Protein AF-A0A2H6B621-F1 (afdb_monomer)

Structure (mmCIF, N/CA/C/O backbone):
data_AF-A0A2H6B621-F1
#
_entry.id   AF-A0A2H6B621-F1
#
loop_
_atom_site.group_PDB
_atom_site.id
_atom_site.type_symbol
_atom_site.label_atom_id
_atom_site.label_alt_id
_atom_site.label_comp_id
_atom_site.label_asym_id
_atom_site.label_entity_id
_atom_site.label_seq_id
_atom_site.pdbx_PDB_ins_code
_atom_site.Cartn_x
_atom_site.Cartn_y
_atom_site.Cartn_z
_atom_site.occupancy
_atom_site.B_iso_or_equiv
_atom_site.auth_seq_id
_atom_site.auth_comp_id
_atom_site.auth_asym_id
_atom_site.auth_atom_id
_atom_site.pdbx_PDB_model_num
ATOM 1 N N . MET A 1 1 ? -8.914 -17.985 2.991 1.00 56.38 1 MET A N 1
ATOM 2 C CA . MET A 1 1 ? -9.072 -17.609 1.569 1.00 56.38 1 MET A CA 1
ATOM 3 C C . MET A 1 1 ? -8.121 -16.456 1.323 1.00 56.38 1 MET A C 1
ATOM 5 O O . MET A 1 1 ? -8.247 -15.458 2.018 1.00 56.38 1 MET A O 1
ATOM 9 N N . THR A 1 2 ? -7.138 -16.629 0.446 1.00 67.38 2 THR A N 1
ATOM 10 C CA . THR A 1 2 ? -6.130 -15.599 0.146 1.00 67.38 2 THR A CA 1
ATOM 11 C C . THR A 1 2 ? -6.596 -14.808 -1.069 1.00 67.38 2 THR A C 1
ATOM 13 O O . THR A 1 2 ? -7.104 -15.403 -2.019 1.00 67.38 2 THR A O 1
ATOM 16 N N . LEU A 1 3 ? -6.487 -13.480 -1.023 1.00 78.06 3 LEU A N 1
ATOM 17 C CA . LEU A 1 3 ? -6.673 -12.647 -2.208 1.00 78.06 3 LEU A CA 1
ATOM 18 C C . LEU A 1 3 ? -5.350 -12.603 -2.964 1.00 78.06 3 LEU A C 1
ATOM 20 O O . LEU A 1 3 ? -4.320 -12.250 -2.397 1.00 78.06 3 LEU A O 1
ATOM 24 N N . GLU A 1 4 ? -5.396 -12.960 -4.238 1.00 79.44 4 GLU A N 1
ATOM 25 C CA . GLU A 1 4 ? -4.243 -12.952 -5.129 1.00 79.44 4 GLU A CA 1
ATOM 26 C C . GLU A 1 4 ? -4.576 -12.107 -6.356 1.00 79.44 4 GLU A C 1
ATOM 28 O O . GLU A 1 4 ? -5.733 -12.023 -6.778 1.00 79.44 4 GLU A O 1
ATOM 33 N N . THR A 1 5 ? -3.559 -11.451 -6.908 1.00 82.31 5 THR A N 1
ATOM 34 C CA . THR A 1 5 ? -3.695 -10.667 -8.135 1.00 82.31 5 THR A CA 1
ATOM 35 C C . THR A 1 5 ? -3.121 -11.461 -9.292 1.00 82.31 5 THR A C 1
ATOM 37 O O . THR A 1 5 ? -1.989 -11.935 -9.223 1.00 82.31 5 THR A O 1
ATOM 40 N N . GLU A 1 6 ? -3.874 -11.533 -10.383 1.00 83.19 6 GLU A N 1
ATOM 41 C CA . GLU A 1 6 ? -3.458 -12.171 -11.628 1.00 83.19 6 GLU A CA 1
ATOM 42 C C . GLU A 1 6 ? -3.468 -11.150 -12.774 1.00 83.19 6 GLU A C 1
ATOM 44 O O . GLU A 1 6 ? -4.237 -10.186 -12.763 1.00 83.19 6 GLU A O 1
ATOM 49 N N . GLN A 1 7 ? -2.605 -11.343 -13.775 1.00 80.25 7 GLN A N 1
ATOM 50 C CA . GLN A 1 7 ? -2.633 -10.515 -14.986 1.00 80.25 7 GLN A CA 1
ATOM 51 C C . GLN A 1 7 ? -3.825 -10.894 -15.876 1.00 80.25 7 GLN A C 1
ATOM 53 O O . GLN A 1 7 ? -4.135 -12.074 -16.020 1.00 80.25 7 GLN A O 1
ATOM 58 N N . ASP A 1 8 ? -4.447 -9.914 -16.547 1.00 84.88 8 ASP A N 1
ATOM 59 C CA . ASP A 1 8 ? -5.472 -10.194 -17.563 1.00 84.88 8 ASP A CA 1
ATOM 60 C C . ASP A 1 8 ? -4.814 -10.822 -18.808 1.00 84.88 8 ASP A C 1
ATOM 62 O O . ASP A 1 8 ? -4.069 -10.134 -19.515 1.00 84.88 8 ASP A O 1
ATOM 66 N N . PRO A 1 9 ? -5.112 -12.091 -19.150 1.00 85.44 9 PRO A N 1
ATOM 67 C CA . PRO A 1 9 ? -4.489 -12.764 -20.288 1.00 85.44 9 PRO A CA 1
ATOM 68 C C . PRO A 1 9 ? -4.864 -12.141 -21.640 1.00 85.44 9 PRO A C 1
ATOM 70 O O . PRO A 1 9 ? -4.157 -12.335 -22.628 1.00 85.44 9 PRO A O 1
ATOM 73 N N . ARG A 1 10 ? -5.968 -11.386 -21.716 1.00 90.12 10 ARG A N 1
ATOM 74 C CA . ARG A 1 10 ? -6.412 -10.707 -22.947 1.00 90.12 10 ARG A CA 1
ATOM 75 C C . ARG A 1 10 ? -5.816 -9.310 -23.086 1.00 90.12 10 ARG A C 1
ATOM 77 O O . ARG A 1 10 ? -5.831 -8.748 -24.181 1.00 90.12 10 ARG A O 1
ATOM 84 N N . ARG A 1 11 ? -5.347 -8.728 -21.981 1.00 84.62 11 ARG A N 1
ATOM 85 C CA . ARG A 1 11 ? -4.764 -7.383 -21.903 1.00 84.62 11 ARG A CA 1
ATOM 86 C C . ARG A 1 11 ? -3.550 -7.396 -20.966 1.00 84.62 11 ARG A C 1
ATOM 88 O O . ARG A 1 11 ? -3.593 -6.756 -19.915 1.00 84.62 11 ARG A O 1
ATOM 95 N N . PRO A 1 12 ? -2.480 -8.123 -21.331 1.00 81.56 12 PRO A N 1
ATOM 96 C CA . PRO A 1 12 ? -1.289 -8.200 -20.501 1.00 81.56 12 PRO A CA 1
ATOM 97 C C . PRO A 1 12 ? -0.595 -6.839 -20.420 1.00 81.56 12 PRO A C 1
ATOM 99 O O . PRO A 1 12 ? -0.719 -5.999 -21.319 1.00 81.56 12 PRO A O 1
ATOM 102 N N . ILE A 1 13 ? 0.173 -6.637 -19.351 1.00 77.94 13 ILE A N 1
ATOM 103 C CA . ILE A 1 13 ? 1.003 -5.441 -19.207 1.00 77.94 13 ILE A CA 1
ATOM 104 C C . ILE A 1 13 ? 2.074 -5.483 -20.311 1.00 77.94 13 ILE A C 1
ATOM 106 O O . ILE A 1 13 ? 2.790 -6.480 -20.430 1.00 77.94 13 ILE A O 1
ATOM 110 N N . PRO A 1 14 ? 2.197 -4.440 -21.151 1.00 80.75 14 PRO A N 1
ATOM 111 C CA . PRO A 1 14 ? 3.160 -4.448 -22.240 1.00 80.75 14 PRO A CA 1
ATOM 112 C C . PRO A 1 14 ? 4.588 -4.414 -21.689 1.00 80.75 14 PRO A C 1
ATOM 114 O O . PRO A 1 14 ? 4.976 -3.462 -21.018 1.00 80.75 14 PRO A O 1
ATOM 117 N N . SER A 1 15 ? 5.397 -5.412 -22.046 1.00 79.62 15 SER A N 1
ATOM 118 C CA . SER A 1 15 ? 6.826 -5.478 -21.698 1.00 79.62 15 SER A CA 1
ATOM 119 C C . SER A 1 15 ? 7.687 -4.468 -22.467 1.00 79.62 15 SER A C 1
ATOM 121 O O . SER A 1 15 ? 8.841 -4.226 -22.120 1.00 79.62 15 SER A O 1
ATOM 123 N N . PHE A 1 16 ? 7.135 -3.855 -23.520 1.00 85.19 16 PHE A N 1
ATOM 124 C CA . PHE A 1 16 ? 7.809 -2.834 -24.309 1.00 85.19 16 PHE A CA 1
ATOM 125 C C . PHE A 1 16 ? 6.941 -1.589 -24.467 1.00 85.19 16 PHE A C 1
ATOM 127 O O . PHE A 1 16 ? 5.935 -1.586 -25.176 1.00 85.19 16 PHE A O 1
ATOM 134 N N . ILE A 1 17 ? 7.385 -0.494 -23.853 1.00 88.25 17 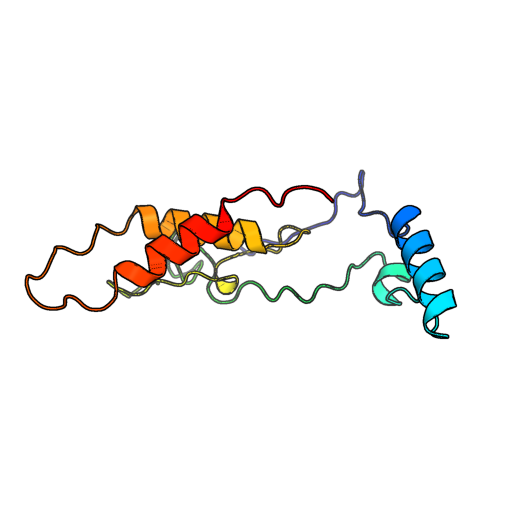ILE A N 1
ATOM 135 C CA . ILE A 1 17 ? 6.745 0.816 -23.963 1.00 88.25 17 ILE A CA 1
ATOM 136 C C . ILE A 1 17 ? 7.661 1.727 -24.800 1.00 88.25 17 ILE A C 1
ATOM 138 O O . ILE A 1 17 ? 8.745 2.091 -24.329 1.00 88.25 17 ILE A O 1
ATOM 142 N N . PRO A 1 18 ? 7.272 2.124 -26.033 1.00 90.75 18 PRO A N 1
ATOM 143 C CA . PRO A 1 18 ? 8.158 2.857 -26.940 1.00 90.75 18 PRO A CA 1
ATOM 144 C C . PRO A 1 18 ? 8.682 4.177 -26.369 1.00 90.75 18 PRO A C 1
ATOM 146 O O . PRO A 1 18 ? 9.851 4.509 -26.558 1.00 90.75 18 PRO A O 1
ATOM 149 N N . ILE A 1 19 ? 7.836 4.934 -25.661 1.00 93.62 19 ILE A N 1
ATOM 150 C CA . ILE A 1 19 ? 8.236 6.218 -25.072 1.00 93.62 19 ILE A CA 1
ATOM 151 C C . ILE A 1 19 ? 9.218 6.034 -23.909 1.00 93.62 19 ILE A C 1
ATOM 153 O O . ILE A 1 19 ? 10.212 6.753 -23.841 1.00 93.62 19 ILE A O 1
ATOM 157 N N . ALA A 1 20 ? 9.009 5.020 -23.064 1.00 89.94 20 ALA A N 1
ATOM 158 C CA . ALA A 1 20 ? 9.918 4.693 -21.968 1.00 89.94 20 ALA A CA 1
ATOM 159 C C . ALA A 1 20 ? 11.293 4.264 -22.500 1.00 89.94 20 ALA A C 1
ATOM 161 O O . ALA A 1 20 ? 12.322 4.750 -22.039 1.00 89.94 20 ALA A O 1
ATOM 162 N N . ASN A 1 21 ? 11.317 3.437 -23.550 1.00 91.62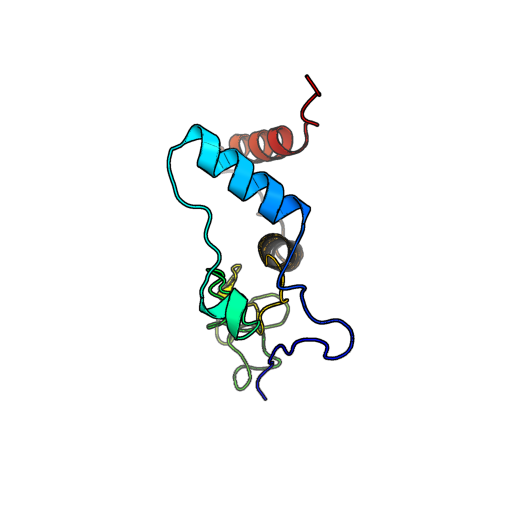 21 ASN A N 1
ATOM 163 C CA . ASN A 1 21 ? 12.558 3.024 -24.206 1.00 91.62 21 ASN A CA 1
ATOM 164 C C . ASN A 1 21 ? 13.292 4.207 -24.852 1.00 91.62 21 ASN A C 1
ATOM 166 O O . ASN A 1 21 ? 14.510 4.326 -24.717 1.00 91.62 21 ASN A O 1
ATOM 170 N N . LYS A 1 22 ? 12.569 5.121 -25.517 1.00 94.25 22 LYS A N 1
ATOM 171 C CA . LYS A 1 22 ? 13.160 6.360 -26.053 1.00 94.25 22 LYS A CA 1
ATOM 172 C C . LYS A 1 22 ? 13.774 7.216 -24.944 1.00 94.25 22 LYS A C 1
ATOM 174 O O . LYS A 1 22 ? 14.896 7.689 -25.117 1.00 94.25 22 LYS A O 1
ATOM 179 N N . ALA A 1 23 ? 13.080 7.379 -23.817 1.00 94.75 23 ALA A N 1
ATOM 180 C CA . ALA A 1 23 ? 13.582 8.120 -22.662 1.00 94.75 23 ALA A CA 1
ATOM 181 C C . ALA A 1 23 ? 14.843 7.468 -22.067 1.00 94.75 23 ALA A C 1
ATOM 183 O O . ALA A 1 23 ? 15.840 8.155 -21.849 1.00 94.75 23 ALA A O 1
ATOM 184 N N . ALA A 1 24 ? 14.848 6.142 -21.898 1.00 92.94 24 ALA A N 1
ATOM 185 C CA . ALA A 1 24 ? 16.006 5.402 -21.399 1.00 92.94 24 ALA A CA 1
ATOM 186 C C . ALA A 1 24 ? 17.232 5.552 -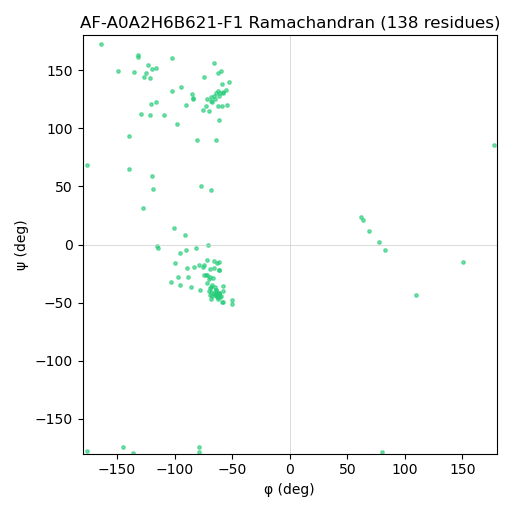22.320 1.00 92.94 24 ALA A C 1
ATOM 188 O O . ALA A 1 24 ? 18.325 5.867 -21.850 1.00 92.94 24 ALA A O 1
ATOM 189 N N . ARG A 1 25 ? 17.048 5.426 -23.644 1.00 94.75 25 ARG A N 1
ATOM 190 C CA . ARG A 1 25 ? 18.122 5.638 -24.637 1.00 94.75 25 ARG A CA 1
ATOM 191 C C . ARG A 1 25 ? 18.621 7.078 -24.675 1.00 94.75 25 ARG A C 1
ATOM 193 O O . ARG A 1 25 ? 19.805 7.325 -24.889 1.00 94.75 25 ARG A O 1
ATOM 200 N N . TRP A 1 26 ? 17.724 8.041 -24.505 1.00 95.50 26 TRP A N 1
ATOM 201 C CA . TRP A 1 26 ? 18.096 9.447 -24.402 1.00 95.50 26 TRP A CA 1
ATOM 202 C C . TRP A 1 26 ? 18.947 9.715 -23.152 1.00 95.50 26 TRP A C 1
ATOM 204 O O . TRP A 1 26 ? 19.928 10.454 -23.237 1.00 95.50 26 TRP A O 1
ATOM 214 N N . PHE A 1 27 ? 18.619 9.074 -22.025 1.00 95.50 27 PHE A N 1
ATOM 215 C CA . PHE A 1 27 ? 19.364 9.197 -20.771 1.00 95.50 27 PHE A CA 1
ATOM 216 C C . PHE A 1 27 ? 20.753 8.549 -20.859 1.00 95.50 27 PHE A C 1
ATOM 218 O O . PHE A 1 27 ? 21.741 9.173 -20.478 1.00 95.50 27 PHE A O 1
ATOM 225 N N . GLU A 1 28 ? 20.847 7.353 -21.448 1.00 96.50 28 GLU A N 1
ATOM 226 C CA . GLU A 1 28 ? 22.110 6.655 -21.752 1.00 96.50 28 GLU A CA 1
ATOM 227 C C . GLU A 1 28 ? 23.106 7.559 -22.498 1.00 96.50 28 GLU A C 1
ATOM 229 O O . GLU A 1 28 ? 24.251 7.706 -22.072 1.00 96.50 28 GLU A O 1
ATOM 234 N N . LYS A 1 29 ? 22.656 8.263 -23.548 1.00 96.12 29 LYS A N 1
ATOM 235 C CA . LYS A 1 29 ? 23.518 9.160 -24.344 1.00 96.12 29 LYS A CA 1
ATOM 236 C C . LYS A 1 29 ? 24.124 10.320 -23.547 1.00 96.12 29 LYS A C 1
ATOM 238 O O . LYS A 1 29 ? 25.112 10.895 -23.990 1.00 96.12 29 LYS A O 1
ATOM 243 N N . ARG A 1 30 ? 23.521 10.702 -22.418 1.00 95.31 30 ARG A N 1
ATOM 244 C CA . ARG A 1 30 ? 23.973 11.824 -21.578 1.00 95.31 30 ARG A CA 1
ATOM 245 C C . ARG A 1 30 ? 24.825 11.383 -20.399 1.00 95.31 30 ARG A C 1
ATOM 247 O O . ARG A 1 30 ? 25.639 12.166 -19.925 1.00 95.31 30 ARG A O 1
ATOM 254 N N . THR A 1 31 ? 24.622 10.162 -19.918 1.00 95.56 31 THR A N 1
ATOM 255 C CA . THR A 1 31 ? 25.318 9.636 -18.739 1.00 95.56 31 THR A CA 1
ATOM 256 C C . THR A 1 31 ? 26.489 8.729 -19.094 1.00 95.56 31 THR A C 1
ATOM 258 O O . THR A 1 31 ? 27.308 8.446 -18.226 1.00 95.56 31 THR A O 1
ATOM 261 N N . GLY A 1 32 ? 26.571 8.255 -20.344 1.00 92.56 32 GLY A N 1
ATOM 262 C CA . GLY A 1 32 ? 27.514 7.203 -20.734 1.00 92.56 32 GLY A CA 1
ATOM 263 C C . GLY A 1 32 ? 27.169 5.836 -20.130 1.00 92.56 32 GLY A C 1
ATOM 264 O O . GLY A 1 32 ? 27.994 4.927 -20.171 1.00 92.56 32 GLY A O 1
ATOM 265 N N . GLY A 1 33 ? 25.976 5.698 -19.539 1.00 93.31 33 GLY A N 1
ATOM 266 C CA . GLY A 1 33 ? 25.470 4.438 -19.002 1.00 93.31 33 GLY A CA 1
ATOM 267 C C . GLY A 1 33 ? 24.927 3.511 -20.089 1.00 93.31 33 GLY A C 1
ATOM 268 O O . GLY A 1 33 ? 24.995 3.812 -21.274 1.00 93.31 33 GLY A O 1
ATOM 269 N N . ILE A 1 34 ? 24.337 2.390 -19.676 1.00 92.44 34 ILE A N 1
ATOM 270 C CA . ILE A 1 34 ? 23.677 1.434 -20.573 1.00 92.44 34 ILE A CA 1
ATOM 271 C C . ILE A 1 34 ? 22.194 1.410 -20.209 1.00 92.44 34 ILE A C 1
ATOM 273 O O . ILE A 1 34 ? 21.847 1.137 -19.060 1.00 92.44 34 ILE A O 1
ATOM 277 N N . ALA A 1 35 ? 21.305 1.691 -21.166 1.00 91.12 35 ALA A N 1
ATOM 278 C CA . ALA A 1 35 ? 19.873 1.528 -20.936 1.00 91.12 35 ALA A CA 1
ATOM 279 C C . ALA A 1 35 ? 19.536 0.037 -20.808 1.00 91.12 35 ALA A C 1
ATOM 281 O O . ALA A 1 35 ? 19.814 -0.750 -21.718 1.00 91.12 35 ALA A O 1
ATOM 282 N N . GLN A 1 36 ? 18.928 -0.346 -19.687 1.00 86.88 36 GLN A N 1
ATOM 283 C CA . GLN A 1 36 ? 18.585 -1.731 -19.380 1.00 86.88 36 GLN A CA 1
ATOM 284 C C . GLN A 1 36 ? 17.167 -1.829 -18.813 1.00 86.88 36 GLN A C 1
ATOM 286 O O . GLN A 1 36 ? 16.696 -0.930 -18.120 1.00 86.88 36 GLN A O 1
ATOM 291 N N . SER A 1 37 ? 16.515 -2.951 -19.107 1.00 84.06 37 SER A N 1
ATOM 292 C CA . SER A 1 37 ? 15.303 -3.418 -18.430 1.00 84.06 37 SER A CA 1
ATOM 293 C C . SER A 1 37 ? 15.675 -4.535 -17.457 1.00 84.06 37 SER A C 1
ATOM 295 O O . SER A 1 37 ? 16.723 -5.168 -17.610 1.00 84.06 37 SER A O 1
ATOM 297 N N . SER A 1 38 ? 14.813 -4.816 -16.479 1.00 82.12 38 SER A N 1
ATOM 298 C CA . SER A 1 38 ? 14.980 -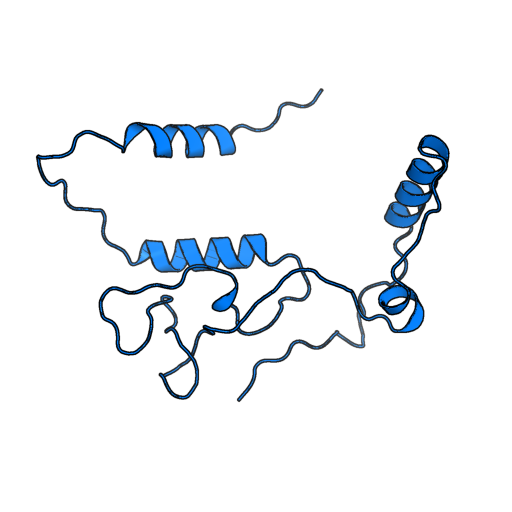6.004 -15.638 1.00 82.12 38 SER A CA 1
ATOM 299 C C . SER A 1 38 ? 14.882 -7.269 -16.495 1.00 82.12 38 SER A C 1
ATOM 301 O O . SER A 1 38 ? 13.948 -7.420 -17.283 1.00 82.12 38 SER A O 1
ATOM 303 N N . THR A 1 39 ? 15.821 -8.204 -16.328 1.00 82.50 39 THR A N 1
ATOM 304 C CA . THR A 1 39 ? 15.808 -9.497 -17.033 1.00 82.50 39 THR A CA 1
ATOM 305 C C . THR A 1 39 ? 14.520 -10.275 -16.760 1.00 82.50 39 THR A C 1
ATOM 307 O O . THR A 1 39 ? 13.994 -10.922 -17.662 1.00 82.50 39 THR A O 1
ATOM 310 N N . MET A 1 40 ? 13.986 -10.177 -15.535 1.00 76.69 40 MET A N 1
ATOM 311 C CA . MET A 1 40 ? 12.735 -10.844 -15.166 1.00 76.69 40 MET A CA 1
ATOM 312 C C . MET A 1 40 ? 11.531 -10.280 -15.923 1.00 76.69 40 MET A C 1
ATOM 314 O O . MET A 1 40 ? 10.697 -11.029 -16.426 1.00 76.69 40 MET A O 1
ATOM 318 N N . GLU A 1 41 ? 11.478 -8.959 -16.063 1.00 78.75 41 GLU A N 1
ATOM 319 C CA . GLU A 1 41 ? 10.415 -8.273 -16.792 1.00 78.75 41 GLU A CA 1
ATOM 320 C C . GLU A 1 41 ? 10.499 -8.562 -18.297 1.00 78.75 41 GLU A C 1
ATOM 322 O O . GLU A 1 41 ? 9.503 -8.931 -18.917 1.00 78.75 41 GLU A O 1
ATOM 327 N N . ALA A 1 42 ? 11.699 -8.461 -18.875 1.00 79.62 42 ALA A N 1
ATOM 328 C CA . ALA A 1 42 ? 11.909 -8.616 -20.312 1.00 79.62 42 ALA A CA 1
ATOM 329 C C . ALA A 1 42 ? 11.684 -10.053 -20.814 1.00 79.62 42 ALA A C 1
ATOM 331 O O . ALA A 1 42 ? 11.189 -10.231 -21.926 1.00 79.62 42 ALA A O 1
ATOM 332 N N . LEU A 1 43 ? 12.057 -11.069 -20.024 1.00 80.69 43 LEU A N 1
ATOM 333 C CA . LEU A 1 43 ? 11.962 -12.476 -20.436 1.00 80.69 43 LEU A CA 1
ATOM 334 C C . LEU A 1 43 ? 10.683 -13.169 -19.963 1.00 80.69 43 LEU A C 1
ATOM 336 O O . LEU A 1 43 ? 10.167 -14.021 -20.682 1.00 80.69 43 LEU A O 1
ATOM 340 N N . PHE A 1 44 ? 10.177 -12.827 -18.775 1.00 76.94 44 PHE A N 1
ATOM 341 C CA . PHE A 1 44 ? 9.057 -13.547 -18.161 1.00 76.94 44 PHE A CA 1
ATOM 342 C C . PHE A 1 44 ? 7.788 -12.703 -18.019 1.00 76.94 44 PHE A C 1
ATOM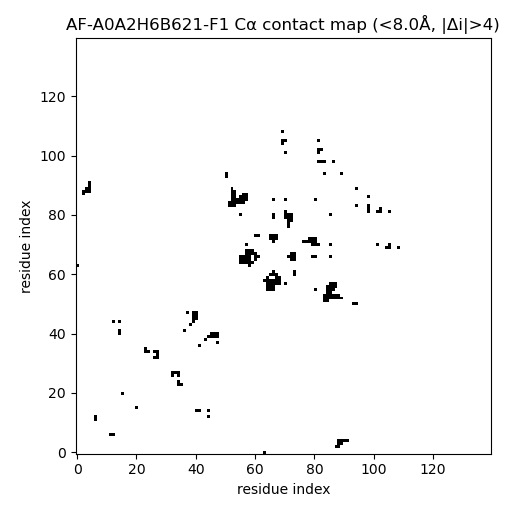 344 O O . PHE A 1 44 ? 6.776 -13.220 -17.557 1.00 76.94 44 PHE A O 1
ATOM 351 N N . GLY A 1 45 ? 7.810 -11.417 -18.396 1.00 71.62 45 GLY A N 1
ATOM 352 C CA . GLY A 1 45 ? 6.646 -10.535 -18.249 1.00 71.62 45 GLY A CA 1
ATOM 353 C C . GLY A 1 45 ? 6.233 -10.325 -16.789 1.00 71.62 45 GLY A C 1
ATOM 354 O O . GLY A 1 45 ? 5.083 -9.979 -16.515 1.00 71.62 45 GLY A O 1
ATOM 355 N N . VAL A 1 46 ? 7.157 -10.562 -15.850 1.00 72.06 46 VAL A N 1
ATOM 356 C CA . VAL A 1 46 ? 6.937 -10.392 -14.414 1.00 72.06 46 VAL A CA 1
ATOM 357 C C . VAL A 1 46 ? 7.491 -9.027 -14.007 1.00 72.06 46 VAL A C 1
ATOM 359 O O . VAL A 1 46 ? 8.714 -8.868 -13.916 1.00 72.06 46 VAL A O 1
ATOM 362 N N . PRO A 1 47 ? 6.631 -8.019 -13.778 1.00 67.31 47 PRO A N 1
ATOM 363 C CA . PRO A 1 47 ? 7.092 -6.712 -13.345 1.00 67.31 47 PRO A CA 1
ATOM 364 C C . PRO A 1 47 ? 7.746 -6.829 -11.968 1.00 67.31 47 PRO A C 1
ATOM 366 O O . PRO A 1 47 ? 7.191 -7.409 -11.034 1.00 67.31 47 PRO A O 1
ATOM 369 N N . THR A 1 48 ? 8.943 -6.265 -11.835 1.00 66.75 48 THR A N 1
ATOM 370 C CA . THR A 1 48 ? 9.584 -6.119 -10.526 1.00 66.75 48 THR A CA 1
ATOM 371 C C . THR A 1 48 ? 9.045 -4.852 -9.876 1.00 66.75 48 THR A C 1
ATOM 373 O O . THR A 1 48 ? 9.107 -3.776 -10.467 1.00 66.75 48 THR A O 1
ATOM 376 N N . THR A 1 49 ? 8.519 -4.960 -8.660 1.00 68.81 49 THR A N 1
ATOM 377 C CA . THR A 1 49 ? 8.031 -3.811 -7.895 1.00 68.81 49 THR A CA 1
ATOM 378 C C . THR A 1 49 ? 8.671 -3.779 -6.512 1.00 68.81 49 THR A C 1
ATOM 380 O O . THR A 1 49 ? 8.918 -4.822 -5.914 1.00 68.81 49 THR A O 1
ATOM 383 N N . ALA A 1 50 ? 8.945 -2.577 -6.004 1.00 68.25 50 ALA A N 1
ATOM 384 C CA . ALA A 1 50 ? 9.405 -2.354 -4.634 1.00 68.25 50 ALA A CA 1
ATOM 385 C C . ALA A 1 50 ? 8.239 -2.121 -3.648 1.00 68.25 50 ALA A C 1
ATOM 387 O O . ALA A 1 50 ? 8.463 -1.739 -2.502 1.00 68.25 50 ALA A O 1
ATOM 388 N N . HIS A 1 51 ? 6.987 -2.308 -4.083 1.00 82.62 51 HIS A N 1
ATOM 389 C CA . HIS A 1 51 ? 5.802 -2.080 -3.257 1.00 82.62 51 HIS A CA 1
ATOM 390 C C . HIS A 1 51 ? 5.543 -3.272 -2.326 1.00 82.62 51 HIS A C 1
ATOM 392 O O . HIS A 1 51 ? 4.833 -4.212 -2.684 1.00 82.62 51 HIS A O 1
ATOM 398 N N . ILE A 1 52 ? 6.124 -3.229 -1.127 1.00 83.25 52 ILE A N 1
ATOM 399 C CA . ILE A 1 52 ? 5.837 -4.190 -0.056 1.00 83.25 52 ILE A CA 1
ATOM 400 C C . ILE A 1 52 ? 4.437 -3.887 0.492 1.00 83.25 52 ILE A C 1
ATOM 402 O O . ILE A 1 52 ? 4.185 -2.785 0.975 1.00 83.25 52 ILE A O 1
ATOM 406 N N . LEU A 1 53 ? 3.530 -4.857 0.386 1.00 91.12 53 LEU A N 1
ATOM 407 C CA . LEU A 1 53 ? 2.136 -4.771 0.823 1.00 91.12 53 LEU A CA 1
ATOM 408 C C . LEU A 1 53 ? 1.770 -6.009 1.647 1.00 91.12 53 LEU A C 1
ATOM 410 O O . LEU A 1 53 ? 2.449 -7.035 1.570 1.00 91.12 53 LEU A O 1
ATOM 414 N N . GLY A 1 54 ? 0.669 -5.920 2.389 1.00 92.12 54 GLY A N 1
ATOM 415 C CA . GLY A 1 54 ? 0.166 -7.017 3.211 1.00 92.12 54 GLY A CA 1
ATOM 416 C C . GLY A 1 54 ? 0.891 -7.183 4.554 1.00 92.12 54 GLY A C 1
ATOM 417 O O . GLY A 1 54 ? 1.787 -6.425 4.9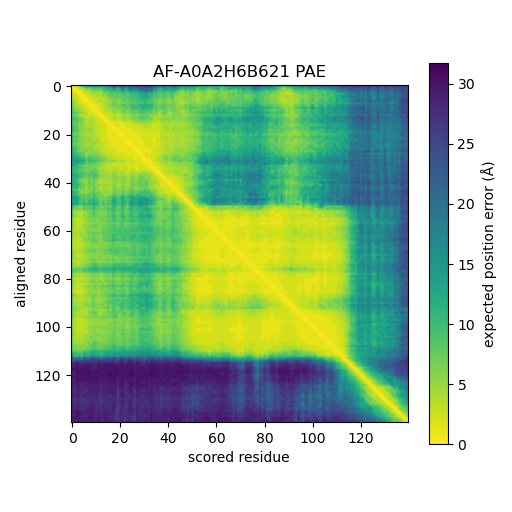18 1.00 92.12 54 GLY A O 1
ATOM 418 N N . GLY A 1 55 ? 0.472 -8.191 5.319 1.00 94.25 55 GLY A N 1
ATOM 419 C CA . GLY A 1 55 ? 0.963 -8.477 6.673 1.00 94.25 55 GLY A CA 1
ATOM 420 C C . GLY A 1 55 ? -0.068 -8.181 7.763 1.00 94.25 55 GLY A C 1
ATOM 421 O O . GLY A 1 55 ? -0.287 -9.028 8.623 1.00 94.25 55 GLY A O 1
ATOM 422 N N . ALA A 1 56 ? -0.772 -7.049 7.678 1.00 96.75 56 ALA A N 1
ATOM 423 C CA . ALA A 1 56 ? -1.874 -6.689 8.574 1.00 96.75 56 ALA A CA 1
ATOM 424 C C . ALA A 1 56 ? -3.188 -6.517 7.797 1.00 96.75 56 ALA A C 1
ATOM 426 O O . ALA A 1 56 ? -3.890 -5.520 7.934 1.00 96.75 56 ALA A O 1
ATOM 427 N N . VAL A 1 57 ? -3.490 -7.491 6.939 1.00 96.31 57 VAL A N 1
ATOM 428 C CA . VAL A 1 57 ? -4.534 -7.380 5.913 1.00 96.31 57 VAL A CA 1
ATOM 429 C C . VAL A 1 57 ? -5.932 -7.168 6.494 1.00 96.31 57 VAL A C 1
ATOM 431 O O . VAL A 1 57 ? -6.265 -7.696 7.561 1.00 96.31 57 VAL A O 1
ATOM 434 N N . ILE A 1 58 ? -6.758 -6.426 5.755 1.00 96.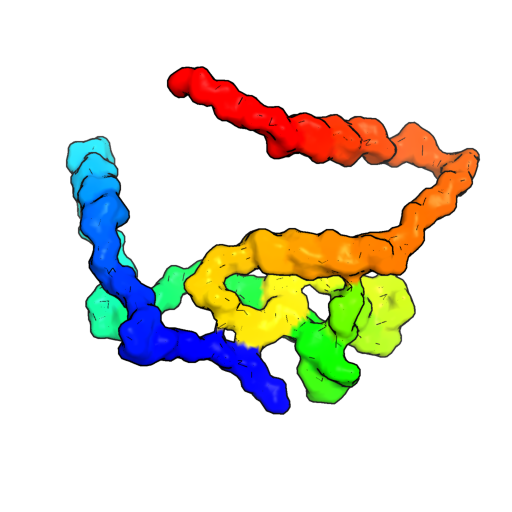44 58 ILE A N 1
ATOM 435 C CA . ILE A 1 58 ? -8.189 -6.279 6.041 1.00 96.44 58 ILE A CA 1
ATOM 436 C C . ILE A 1 58 ? -8.868 -7.652 5.975 1.00 96.44 58 ILE A C 1
ATOM 438 O O . ILE A 1 58 ? -8.719 -8.382 4.992 1.00 96.44 58 ILE A O 1
ATOM 442 N N . GLY A 1 59 ? -9.642 -7.984 7.006 1.00 95.44 59 GLY A N 1
ATOM 443 C CA . GLY A 1 59 ? -10.396 -9.227 7.118 1.00 95.44 59 GLY A CA 1
ATOM 444 C C . GLY A 1 59 ? -11.845 -9.002 7.538 1.00 95.44 59 GLY A C 1
ATOM 445 O O . GLY A 1 59 ? -12.214 -7.966 8.086 1.00 95.44 59 GLY A O 1
ATOM 446 N N . ARG A 1 60 ? -12.682 -10.016 7.296 1.00 95.06 60 ARG A N 1
ATOM 447 C CA . ARG A 1 60 ? -14.070 -10.055 7.792 1.00 95.06 60 ARG A CA 1
ATOM 448 C C . ARG A 1 60 ? -14.157 -10.285 9.306 1.00 95.06 60 ARG A C 1
ATOM 450 O O . ARG A 1 60 ? -15.151 -9.910 9.917 1.00 95.06 60 ARG A O 1
ATOM 457 N N . ASP A 1 61 ? -13.141 -10.924 9.880 1.00 95.75 61 ASP A N 1
ATOM 458 C CA . ASP A 1 61 ? -13.024 -11.302 11.288 1.00 95.75 61 ASP A CA 1
ATOM 459 C C . ASP A 1 61 ? -11.541 -11.643 11.607 1.00 95.75 61 ASP A C 1
ATOM 461 O O . ASP A 1 61 ? -10.720 -11.686 10.678 1.00 95.75 61 ASP A O 1
ATOM 465 N N . PRO A 1 62 ? -11.178 -11.880 12.887 1.00 96.12 62 PRO A N 1
ATOM 466 C CA . PRO A 1 62 ? -9.790 -12.111 13.300 1.00 96.12 62 PRO A CA 1
ATOM 467 C C . PRO A 1 62 ? -9.158 -13.404 12.761 1.00 96.12 62 PRO A C 1
ATOM 469 O O . PRO A 1 62 ? -7.943 -13.559 12.845 1.00 96.12 62 PRO A O 1
ATOM 472 N N . GLU A 1 63 ? -9.948 -14.346 12.233 1.00 95.62 63 GLU A N 1
ATOM 473 C CA . GLU A 1 63 ? -9.415 -15.565 11.604 1.00 95.62 63 GLU A CA 1
ATOM 474 C C . GLU A 1 63 ? -9.000 -15.320 10.145 1.00 95.62 63 GLU A C 1
ATOM 476 O O . GLU A 1 63 ? -8.221 -16.086 9.577 1.00 95.62 63 GLU A O 1
ATOM 481 N N . HIS A 1 64 ? -9.506 -14.245 9.535 1.00 94.19 64 HIS A N 1
ATOM 482 C CA . HIS A 1 64 ? -9.336 -13.944 8.112 1.00 94.19 64 HIS A CA 1
ATOM 483 C C . HIS A 1 64 ? -8.529 -12.665 7.838 1.00 94.19 64 HIS A C 1
ATOM 485 O O . HIS A 1 64 ? -8.309 -12.332 6.674 1.00 94.19 64 HIS A O 1
ATOM 491 N N . GLY A 1 65 ? -8.092 -11.944 8.871 1.00 95.50 65 GLY A N 1
ATOM 492 C CA . GLY A 1 65 ? -7.254 -10.752 8.746 1.00 95.50 65 GLY A CA 1
ATOM 493 C C . GLY A 1 65 ? -6.837 -10.186 10.100 1.00 95.50 65 GLY A C 1
ATOM 494 O O . GLY A 1 65 ? -7.154 -10.742 11.148 1.00 95.50 65 GLY A O 1
ATOM 495 N N . VAL A 1 66 ? -6.111 -9.071 10.071 1.00 98.00 66 VAL A N 1
ATOM 496 C CA . VAL A 1 66 ? -5.595 -8.398 11.278 1.00 98.00 66 VAL A CA 1
ATOM 497 C C . VAL A 1 66 ? -6.425 -7.167 11.627 1.00 98.00 66 VAL A C 1
ATOM 499 O O . VAL A 1 66 ? -6.586 -6.855 12.809 1.00 98.00 66 VAL A O 1
ATOM 502 N N . VAL A 1 67 ? -6.980 -6.492 10.617 1.00 98.12 67 VAL A N 1
ATOM 503 C CA . VAL A 1 67 ? -7.810 -5.296 10.793 1.00 98.12 67 VAL A CA 1
ATOM 504 C C . VAL A 1 67 ? -9.194 -5.459 10.168 1.00 98.12 67 VAL A C 1
ATOM 506 O O . VAL A 1 67 ? -9.367 -6.229 9.223 1.00 98.12 67 VAL A O 1
ATOM 509 N N . ASP A 1 68 ? -10.179 -4.725 10.679 1.00 96.62 68 ASP A N 1
ATOM 510 C CA . ASP A 1 68 ? -11.512 -4.632 10.078 1.00 96.62 68 ASP A CA 1
ATOM 511 C C . ASP A 1 68 ? -11.548 -3.673 8.864 1.00 96.62 68 ASP A C 1
ATOM 513 O O . ASP A 1 68 ? -10.540 -3.084 8.469 1.00 96.62 68 ASP A O 1
ATOM 517 N N . ALA A 1 69 ? -12.730 -3.488 8.266 1.00 95.44 69 ALA A N 1
ATOM 518 C CA . ALA A 1 69 ? -12.930 -2.583 7.126 1.00 95.44 69 ALA A CA 1
ATOM 519 C C . ALA A 1 69 ? -12.645 -1.096 7.435 1.00 95.44 69 ALA A C 1
ATOM 521 O O . ALA A 1 69 ? -12.467 -0.310 6.509 1.00 95.44 69 ALA A O 1
ATOM 522 N N . ASN A 1 70 ? -12.578 -0.714 8.715 1.00 95.94 70 ASN A N 1
ATOM 523 C CA . ASN A 1 70 ? -12.223 0.634 9.170 1.00 95.94 70 ASN A CA 1
ATOM 524 C C . ASN A 1 70 ? -10.757 0.715 9.632 1.00 95.94 70 ASN A C 1
ATOM 526 O O . ASN A 1 70 ? -10.376 1.669 10.313 1.00 95.94 70 ASN A O 1
ATOM 530 N N . LEU A 1 71 ? -9.948 -0.295 9.296 1.00 97.88 71 LEU A N 1
ATOM 531 C CA . LEU A 1 71 ? -8.539 -0.432 9.659 1.00 97.88 71 LEU A CA 1
ATOM 532 C C . LEU A 1 71 ? -8.267 -0.528 11.169 1.00 97.88 71 LEU A C 1
ATOM 534 O O . LEU A 1 71 ? -7.155 -0.236 11.620 1.00 97.88 71 LEU A O 1
ATOM 538 N N . ARG A 1 72 ? -9.254 -0.955 11.967 1.00 97.69 72 ARG A N 1
ATOM 539 C CA . ARG A 1 72 ? -9.071 -1.211 13.403 1.00 97.69 72 ARG A CA 1
ATOM 540 C C . ARG A 1 72 ? -8.537 -2.614 13.623 1.00 97.69 72 ARG A C 1
ATOM 542 O O . ARG A 1 72 ? -9.119 -3.577 13.131 1.00 97.69 72 ARG A O 1
ATOM 549 N N . ALA A 1 73 ? -7.469 -2.736 14.404 1.00 98.19 73 ALA A N 1
ATOM 550 C CA . ALA A 1 73 ? -6.899 -4.033 14.743 1.00 98.19 73 ALA A CA 1
ATOM 551 C C . ALA A 1 73 ? -7.866 -4.854 15.603 1.00 98.19 73 ALA A C 1
ATOM 553 O O . ALA A 1 73 ? -8.332 -4.400 16.655 1.00 98.19 73 ALA A O 1
ATOM 554 N N . PHE A 1 74 ? -8.139 -6.087 15.184 1.00 97.88 74 PHE A N 1
ATOM 555 C CA . PHE A 1 74 ? -8.967 -7.002 15.958 1.00 97.88 74 PHE A CA 1
ATOM 556 C C . PHE A 1 74 ? -8.367 -7.241 17.353 1.00 97.88 74 PHE A C 1
ATOM 558 O O . PHE A 1 74 ? -7.159 -7.389 17.515 1.00 97.88 74 PHE A O 1
ATOM 565 N N . GLY A 1 75 ? -9.219 -7.266 18.381 1.00 96.81 75 GLY A N 1
ATOM 566 C CA . GLY A 1 75 ? -8.794 -7.423 19.779 1.00 96.81 75 GLY A CA 1
ATOM 567 C C . GLY A 1 75 ? -8.337 -6.129 20.468 1.00 96.81 75 GLY A C 1
ATOM 568 O O . GLY A 1 75 ? -8.120 -6.139 21.680 1.00 96.81 75 GLY A O 1
ATOM 569 N N . TYR A 1 76 ? -8.265 -5.003 19.750 1.00 97.00 76 TYR A N 1
ATOM 570 C CA . TYR A 1 76 ? -7.881 -3.702 20.300 1.00 97.00 76 TYR A CA 1
ATOM 571 C C . TYR A 1 76 ? -8.986 -2.662 20.096 1.00 97.00 76 TYR A C 1
ATOM 573 O O . TYR A 1 76 ? -9.668 -2.635 19.080 1.00 97.00 76 TYR A O 1
ATOM 581 N N . ARG A 1 77 ? -9.166 -1.769 21.079 1.00 90.50 77 ARG A N 1
ATOM 582 C CA . ARG A 1 77 ? -10.173 -0.691 20.997 1.00 90.50 77 ARG A CA 1
ATOM 583 C C . ARG A 1 77 ? -9.665 0.561 20.277 1.00 90.50 77 ARG A C 1
ATOM 585 O O . ARG A 1 77 ? -10.426 1.192 19.558 1.00 90.50 77 ARG A O 1
ATOM 592 N N . ASN A 1 78 ? -8.387 0.896 20.463 1.00 93.62 78 ASN A N 1
ATOM 593 C CA . ASN A 1 78 ? -7.806 2.186 20.070 1.00 93.62 78 ASN A CA 1
ATOM 594 C C . ASN A 1 78 ? -6.542 2.020 19.204 1.00 93.62 78 ASN A C 1
ATOM 596 O O . ASN A 1 78 ? -5.622 2.826 19.304 1.00 93.62 78 ASN A O 1
ATOM 600 N N . LEU A 1 79 ? -6.463 0.949 18.409 1.00 97.19 79 LEU A N 1
ATOM 601 C CA . LEU A 1 79 ? -5.325 0.674 17.531 1.00 97.19 79 LEU A CA 1
ATOM 602 C C . LEU A 1 79 ? -5.797 0.608 16.078 1.00 97.19 79 LEU A C 1
ATOM 604 O O . LEU A 1 79 ? -6.639 -0.225 15.742 1.00 97.19 79 LEU A O 1
ATOM 608 N N . LEU A 1 80 ? -5.236 1.480 15.241 1.00 97.94 80 LEU A N 1
ATOM 609 C CA . LEU A 1 80 ? -5.428 1.478 13.793 1.00 97.94 80 LEU A CA 1
ATOM 610 C C . LEU A 1 80 ? -4.105 1.194 13.083 1.00 97.94 80 LEU A C 1
ATOM 612 O O . LEU A 1 80 ? -3.041 1.553 13.590 1.00 97.94 80 LEU A O 1
ATOM 616 N N . VAL A 1 81 ? -4.187 0.598 11.895 1.00 98.06 81 VAL A N 1
ATOM 617 C CA . VAL A 1 81 ? -3.046 0.404 10.991 1.00 98.06 81 VAL A CA 1
ATOM 618 C C . VAL A 1 81 ? -3.376 1.092 9.671 1.00 98.06 81 VAL A C 1
ATOM 620 O O . VAL A 1 81 ? -4.275 0.659 8.969 1.00 98.06 81 VAL A O 1
ATOM 623 N N . CYS A 1 82 ? -2.686 2.179 9.329 1.00 97.44 82 CYS A N 1
ATOM 624 C CA . CYS A 1 82 ? -3.020 3.007 8.160 1.00 97.44 82 CYS A CA 1
ATOM 625 C C . CYS A 1 82 ? -1.856 3.063 7.161 1.00 97.44 82 CYS A C 1
ATOM 627 O O . CYS A 1 82 ? -1.321 4.133 6.879 1.00 97.44 82 CYS A O 1
ATOM 629 N N . ASP A 1 83 ? -1.431 1.905 6.658 1.00 96.88 83 ASP A N 1
ATOM 630 C CA . ASP A 1 83 ? -0.349 1.787 5.678 1.00 96.88 83 ASP A CA 1
ATOM 631 C C . ASP A 1 83 ? -0.593 0.636 4.677 1.00 96.88 83 ASP A C 1
ATOM 633 O O . ASP A 1 83 ? -1.650 -0.007 4.667 1.00 96.88 83 ASP A O 1
ATOM 637 N N . GLY A 1 84 ? 0.400 0.368 3.821 1.00 95.25 84 GLY A N 1
ATOM 638 C CA . GLY A 1 84 ? 0.350 -0.690 2.807 1.00 95.25 84 GLY A CA 1
ATOM 639 C C . GLY A 1 84 ? 0.192 -2.112 3.353 1.00 95.25 84 GLY A C 1
ATOM 640 O O . GLY A 1 84 ? -0.187 -3.004 2.591 1.00 95.25 84 GLY A O 1
ATOM 641 N N . SER A 1 85 ? 0.418 -2.346 4.649 1.00 96.56 85 SER A N 1
ATOM 642 C CA . SER A 1 85 ? 0.259 -3.675 5.247 1.00 96.56 85 SER A CA 1
ATOM 643 C C . SER A 1 85 ? -1.197 -4.139 5.314 1.00 96.56 85 SER A C 1
ATOM 645 O O . SER A 1 85 ? -1.464 -5.341 5.362 1.00 96.56 85 SER A O 1
ATOM 647 N N . THR A 1 86 ? -2.136 -3.192 5.261 1.00 96.62 86 THR A N 1
ATOM 648 C CA . THR A 1 86 ? -3.579 -3.466 5.253 1.00 96.62 86 THR A CA 1
ATOM 649 C C . THR A 1 86 ? -4.110 -3.898 3.893 1.00 96.62 86 THR A C 1
ATOM 651 O O . THR A 1 86 ? -5.179 -4.507 3.810 1.00 96.62 86 THR A O 1
ATOM 654 N N . VAL A 1 87 ? -3.354 -3.637 2.824 1.00 95.06 87 VAL A N 1
ATOM 655 C CA . VAL A 1 87 ? -3.744 -3.960 1.452 1.00 95.06 87 VAL A CA 1
ATOM 656 C C . VAL A 1 87 ? -3.593 -5.473 1.232 1.00 95.06 87 VAL A C 1
ATOM 658 O O . VAL A 1 87 ? -2.473 -5.982 1.293 1.00 95.06 87 VAL A O 1
ATOM 661 N N . PRO A 1 88 ? -4.688 -6.214 0.970 1.00 91.25 88 PRO A N 1
ATOM 662 C CA . PRO A 1 88 ? -4.660 -7.676 0.957 1.00 91.25 88 PRO A CA 1
ATOM 663 C C . PRO A 1 88 ? -3.984 -8.272 -0.281 1.00 91.25 88 PRO A C 1
ATOM 665 O O . PRO A 1 88 ? -3.468 -9.382 -0.213 1.00 91.25 88 PRO A O 1
ATOM 668 N N . ALA A 1 89 ? -3.986 -7.548 -1.401 1.00 89.62 89 ALA A N 1
ATOM 669 C CA . ALA A 1 89 ? -3.368 -7.972 -2.649 1.00 89.62 89 ALA A CA 1
ATOM 670 C C . ALA A 1 89 ? -2.862 -6.757 -3.433 1.00 89.62 89 ALA A C 1
ATOM 672 O O . ALA A 1 89 ? -3.420 -5.663 -3.347 1.00 89.62 89 ALA A O 1
ATOM 673 N N . ASN A 1 90 ? -1.795 -6.940 -4.208 1.00 86.25 90 ASN A N 1
ATOM 674 C CA . ASN A 1 90 ? -1.196 -5.851 -4.972 1.00 86.25 90 ASN A CA 1
ATOM 675 C C . ASN A 1 90 ? -2.141 -5.404 -6.106 1.00 86.25 90 ASN A C 1
ATOM 677 O O . ASN A 1 90 ? -2.513 -6.240 -6.924 1.00 86.25 90 ASN A O 1
ATOM 681 N N . PRO A 1 91 ? -2.497 -4.114 -6.236 1.00 84.00 91 PRO A N 1
ATOM 682 C CA . PRO A 1 91 ? -3.418 -3.652 -7.278 1.00 84.00 91 PRO A CA 1
ATOM 683 C C . PRO A 1 91 ? -2.833 -3.685 -8.707 1.00 84.00 91 PRO A C 1
ATOM 685 O O . PRO A 1 91 ? -3.506 -3.284 -9.652 1.00 84.00 91 PRO A O 1
ATOM 688 N N . GLY A 1 92 ? -1.578 -4.112 -8.888 1.00 80.00 92 GLY A N 1
ATOM 689 C CA . GLY A 1 92 ? -0.889 -4.150 -10.185 1.00 80.00 92 GLY A CA 1
ATOM 690 C C . GLY A 1 92 ? -0.389 -2.782 -10.664 1.00 80.00 92 GLY A C 1
ATOM 691 O O . GLY A 1 92 ? 0.184 -2.669 -11.744 1.00 80.00 92 GLY A O 1
ATOM 692 N N . VAL A 1 93 ? -0.584 -1.742 -9.852 1.00 82.38 93 VAL A N 1
ATOM 693 C CA . VAL A 1 93 ? -0.183 -0.350 -10.094 1.00 82.38 93 VAL A CA 1
ATOM 694 C C . VAL A 1 93 ? 0.432 0.243 -8.823 1.00 82.38 93 VAL A C 1
ATOM 696 O O . VAL A 1 93 ? 0.563 -0.440 -7.807 1.00 82.38 93 VAL A O 1
ATOM 699 N N . ASN A 1 94 ? 0.839 1.515 -8.860 1.00 88.88 94 ASN A N 1
ATOM 700 C CA . ASN A 1 94 ? 1.362 2.193 -7.675 1.00 88.88 94 ASN A CA 1
ATOM 701 C C . ASN A 1 94 ? 0.282 2.275 -6.570 1.00 88.88 94 ASN A C 1
ATOM 703 O O . ASN A 1 94 ? -0.763 2.886 -6.807 1.00 88.88 94 ASN A O 1
ATOM 707 N N . PRO A 1 95 ? 0.508 1.688 -5.377 1.00 91.31 95 PRO A N 1
ATOM 708 C CA . PRO A 1 95 ? -0.502 1.618 -4.328 1.00 91.31 95 PRO A CA 1
ATOM 709 C C . PRO A 1 95 ? -0.620 2.905 -3.507 1.00 91.31 95 PRO A C 1
ATOM 711 O O . PRO A 1 95 ? -1.483 2.962 -2.638 1.00 91.31 95 PRO A O 1
ATOM 714 N N . SER A 1 96 ? 0.208 3.930 -3.741 1.00 93.31 96 SER A N 1
ATOM 715 C CA . SER A 1 96 ? 0.235 5.150 -2.919 1.00 93.31 96 SER A CA 1
ATOM 716 C C . SER A 1 96 ? -1.153 5.766 -2.718 1.00 93.31 96 SER A C 1
ATOM 718 O O . SER A 1 96 ? -1.575 5.946 -1.581 1.00 93.31 96 SER A O 1
ATOM 720 N N . LEU A 1 97 ? -1.911 5.984 -3.797 1.00 94.75 97 LEU A N 1
ATOM 721 C CA . LEU A 1 97 ? -3.269 6.536 -3.713 1.00 94.75 97 LEU A CA 1
ATOM 722 C C . LEU A 1 97 ? -4.280 5.567 -3.090 1.00 94.75 97 LEU A C 1
ATOM 724 O O . LEU A 1 97 ? -5.242 6.009 -2.471 1.00 94.75 97 LEU A O 1
ATOM 728 N N . THR A 1 98 ? -4.067 4.255 -3.220 1.00 94.69 98 THR A N 1
ATOM 729 C CA . THR A 1 98 ? -4.904 3.257 -2.531 1.00 94.69 98 THR A CA 1
ATOM 730 C C . THR A 1 98 ? -4.691 3.334 -1.022 1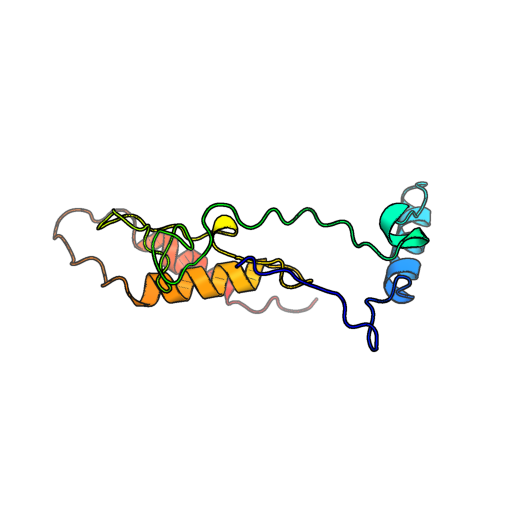.00 94.69 98 THR A C 1
ATOM 732 O O . THR A 1 98 ? -5.658 3.354 -0.267 1.00 94.69 98 THR A O 1
ATOM 735 N N . ILE A 1 99 ? -3.435 3.439 -0.583 1.00 96.56 99 ILE A N 1
ATOM 736 C CA . ILE A 1 99 ? -3.078 3.590 0.830 1.00 96.56 99 ILE A CA 1
ATOM 737 C C . ILE A 1 99 ? -3.639 4.908 1.373 1.00 96.56 99 ILE A C 1
ATOM 739 O O . ILE A 1 99 ? -4.259 4.905 2.433 1.00 96.56 99 ILE A O 1
ATOM 743 N N . THR A 1 100 ? -3.490 6.012 0.633 1.00 97.56 100 THR A N 1
ATOM 744 C CA . THR A 1 100 ? -4.079 7.308 1.002 1.00 97.56 100 THR A CA 1
ATOM 745 C C . THR A 1 100 ? -5.594 7.210 1.154 1.00 97.56 100 THR A C 1
ATOM 747 O O . THR A 1 100 ? -6.113 7.603 2.192 1.00 97.56 100 THR A O 1
ATOM 750 N N . ALA A 1 101 ? -6.297 6.629 0.179 1.00 97.06 101 ALA A N 1
ATOM 751 C CA . ALA A 1 101 ? -7.751 6.495 0.236 1.00 97.06 101 ALA A CA 1
ATOM 752 C C . ALA A 1 101 ? -8.215 5.651 1.437 1.00 97.06 101 ALA A C 1
ATOM 754 O O . ALA A 1 101 ? -9.178 6.014 2.108 1.00 97.06 101 ALA A O 1
ATOM 755 N N . LEU A 1 102 ? -7.522 4.548 1.741 1.00 97.38 102 LEU A N 1
ATOM 756 C CA . LEU A 1 102 ? -7.814 3.715 2.912 1.00 97.38 102 LEU A CA 1
ATOM 757 C C . LEU A 1 102 ? -7.564 4.469 4.224 1.00 97.38 102 LEU A C 1
ATOM 759 O O . LEU A 1 102 ? -8.394 4.415 5.133 1.00 97.38 102 LEU A O 1
ATOM 763 N N . ALA A 1 103 ? -6.453 5.201 4.315 1.00 97.81 103 ALA A N 1
ATOM 764 C CA . ALA A 1 103 ? -6.137 6.015 5.481 1.00 97.81 103 ALA A CA 1
ATOM 765 C C . ALA A 1 103 ? -7.185 7.120 5.693 1.00 97.81 103 ALA A C 1
ATOM 767 O O . ALA A 1 103 ? -7.698 7.264 6.800 1.00 97.81 103 ALA A O 1
ATOM 768 N N . GLU A 1 104 ? -7.560 7.856 4.644 1.00 97.56 104 GLU A N 1
ATOM 769 C CA . GLU A 1 104 ? -8.609 8.882 4.707 1.00 97.56 104 GLU A CA 1
ATOM 770 C C . GLU A 1 104 ? -9.967 8.285 5.089 1.00 97.56 104 GLU A C 1
ATOM 772 O O . GLU A 1 104 ? -10.671 8.839 5.937 1.00 97.56 104 GLU A O 1
ATOM 777 N N . HIS A 1 105 ? -10.312 7.121 4.532 1.00 96.50 105 HIS A N 1
ATOM 778 C CA . HIS A 1 105 ? -11.529 6.401 4.892 1.00 96.50 105 HIS A CA 1
ATOM 779 C C . HIS A 1 105 ? -11.562 6.056 6.387 1.00 96.50 105 HIS A C 1
ATOM 781 O O . HIS A 1 105 ? -12.539 6.382 7.063 1.00 96.50 105 HIS A O 1
ATOM 787 N N . ALA A 1 106 ? -10.485 5.481 6.930 1.00 96.81 106 ALA A N 1
ATOM 788 C CA . ALA A 1 106 ? -10.388 5.173 8.356 1.00 96.81 106 ALA A CA 1
ATOM 789 C C . ALA A 1 106 ? -10.471 6.437 9.230 1.00 96.81 106 ALA A C 1
ATOM 791 O O . ALA A 1 106 ? -11.183 6.453 10.237 1.00 96.81 106 ALA A O 1
ATOM 792 N N . MET A 1 107 ? -9.796 7.519 8.826 1.00 96.19 107 MET A N 1
ATOM 793 C CA . MET A 1 107 ? -9.816 8.795 9.550 1.00 96.19 107 MET A CA 1
ATOM 794 C C . MET A 1 107 ? -11.191 9.467 9.528 1.00 96.19 107 MET A C 1
ATOM 796 O O . MET A 1 107 ? -11.546 10.127 10.500 1.00 96.19 107 MET A O 1
ATOM 800 N N . SER A 1 108 ? -12.005 9.252 8.488 1.00 95.06 108 SER A N 1
ATOM 801 C CA . SER A 1 108 ? -13.378 9.782 8.427 1.00 95.06 108 SER A CA 1
ATOM 802 C C . SER A 1 108 ? -14.292 9.252 9.542 1.00 95.06 108 SER A C 1
ATOM 804 O O . SER A 1 108 ? -15.274 9.901 9.901 1.00 95.06 108 SER A O 1
ATOM 806 N N . ALA A 1 109 ? -13.950 8.098 10.127 1.00 92.19 109 ALA A N 1
ATOM 807 C CA . ALA A 1 109 ? -14.659 7.505 11.257 1.00 92.19 109 ALA A CA 1
ATOM 808 C C . ALA A 1 109 ? -14.111 7.955 12.626 1.00 92.19 109 ALA A C 1
ATOM 810 O O . ALA A 1 109 ? -14.660 7.564 13.662 1.00 92.19 109 ALA A O 1
ATOM 811 N N . ILE A 1 110 ? -13.028 8.740 12.653 1.00 91.38 110 ILE A N 1
ATOM 812 C CA . ILE A 1 110 ? -12.446 9.291 13.876 1.00 91.38 110 ILE A CA 1
ATOM 813 C C . ILE A 1 110 ? -13.087 10.655 14.155 1.00 91.38 110 ILE A C 1
ATOM 815 O O . ILE A 1 110 ? -12.981 11.565 13.331 1.00 91.38 110 ILE A O 1
ATOM 819 N N . PRO A 1 111 ? -13.752 10.833 15.311 1.00 89.75 111 PRO A N 1
ATOM 820 C CA . PRO A 1 111 ? -14.288 12.129 15.690 1.00 89.75 111 PRO A CA 1
ATOM 821 C C . PRO A 1 111 ? -13.176 13.181 15.791 1.00 89.75 111 PRO A C 1
ATOM 823 O O . PRO A 1 111 ? -12.053 12.846 16.186 1.00 89.75 111 PRO A O 1
ATOM 826 N N . PRO A 1 112 ? -13.478 14.462 15.514 1.00 88.25 112 PRO A N 1
ATOM 827 C CA . PRO A 1 112 ? -12.548 15.543 15.795 1.00 88.25 112 PRO A CA 1
ATOM 828 C C . PRO A 1 112 ? -12.114 15.469 17.255 1.00 88.25 112 PRO A C 1
ATOM 830 O O . PRO A 1 112 ? -12.939 15.219 18.140 1.00 88.25 112 PRO A O 1
ATOM 833 N N . LYS A 1 113 ? -10.829 15.714 17.519 1.00 87.12 113 LYS A N 1
ATOM 834 C CA . LYS A 1 113 ? -10.351 15.854 18.894 1.00 87.12 113 LYS A CA 1
ATOM 835 C C . LYS A 1 113 ? -11.200 16.936 19.568 1.00 87.12 113 LYS A C 1
ATOM 837 O O . LYS A 1 113 ? -11.235 18.071 19.091 1.00 87.12 113 LYS A O 1
ATOM 842 N N . HIS A 1 114 ? -11.900 16.587 20.649 1.00 79.75 114 HIS A N 1
ATOM 843 C CA . HIS A 1 114 ? -12.547 17.596 21.480 1.00 79.75 114 HIS A CA 1
ATOM 844 C C . HIS A 1 114 ? -11.474 18.593 21.913 1.00 79.75 114 HIS A C 1
ATOM 846 O O . HIS A 1 114 ? -10.374 18.186 22.284 1.00 79.75 114 HIS A O 1
ATOM 852 N N . ALA A 1 115 ? -11.763 19.889 21.796 1.00 65.19 115 ALA A N 1
ATOM 853 C CA . ALA A 1 115 ? -10.846 20.918 22.250 1.00 65.19 115 ALA A CA 1
ATOM 854 C C . ALA A 1 115 ? -10.700 20.800 23.771 1.00 65.19 115 ALA A C 1
ATOM 856 O O . ALA A 1 115 ? -11.457 21.407 24.525 1.00 65.19 115 ALA A O 1
ATOM 857 N N . ASP A 1 116 ? -9.732 20.007 24.222 1.00 60.53 116 ASP A N 1
ATOM 858 C CA . ASP A 1 116 ? -9.165 20.185 25.544 1.00 60.53 116 ASP A CA 1
ATOM 859 C C . ASP A 1 116 ? -8.617 21.613 25.558 1.00 60.53 116 ASP A C 1
ATOM 861 O O . ASP A 1 116 ? -7.772 21.982 24.738 1.00 60.53 116 ASP A O 1
ATOM 865 N N . THR A 1 117 ? -9.142 22.448 26.450 1.00 52.56 117 THR A N 1
ATOM 866 C CA . THR A 1 117 ? -8.716 23.835 26.693 1.00 52.56 117 THR A CA 1
ATOM 867 C C . THR A 1 117 ? -7.313 23.904 27.318 1.00 52.56 117 THR A C 1
ATOM 869 O O . THR A 1 117 ? -7.088 24.604 28.300 1.00 52.56 117 THR A O 1
ATOM 872 N N . GLY A 1 118 ? -6.359 23.158 26.766 1.00 52.28 118 GLY A N 1
ATOM 873 C CA . GLY A 1 118 ? -5.005 23.007 27.276 1.00 52.28 118 GLY A CA 1
ATOM 874 C C . GLY A 1 118 ? -4.155 22.161 26.338 1.00 52.28 118 GLY A C 1
ATOM 875 O O . GLY A 1 118 ? -3.863 21.022 26.658 1.00 52.28 118 GLY A O 1
ATOM 876 N N . ASP A 1 119 ? -3.853 22.686 25.149 1.00 50.88 119 ASP A N 1
ATOM 877 C CA . ASP A 1 119 ? -2.531 22.582 24.509 1.00 50.88 119 ASP A CA 1
ATOM 878 C C . ASP A 1 119 ? -2.585 23.258 23.135 1.00 50.88 119 ASP A C 1
ATOM 880 O O . ASP A 1 119 ? -2.829 22.657 22.088 1.00 50.88 119 ASP A O 1
ATOM 884 N N . ALA A 1 120 ? -2.366 24.573 23.155 1.00 48.34 120 ALA A N 1
ATOM 885 C CA . ALA A 1 120 ? -2.271 25.434 21.982 1.00 48.34 120 ALA A CA 1
ATOM 886 C C . ALA A 1 120 ? -0.913 25.289 21.266 1.00 48.34 120 ALA A C 1
ATOM 888 O O . ALA A 1 120 ? -0.247 26.284 20.990 1.00 48.34 120 ALA A O 1
ATOM 889 N N . LEU A 1 121 ? -0.476 24.062 20.972 1.00 49.31 121 LEU A N 1
ATOM 890 C CA . LEU A 1 121 ? 0.771 23.801 20.248 1.00 49.31 121 LEU A CA 1
ATOM 891 C C . LEU A 1 121 ? 0.563 22.651 19.251 1.00 49.31 121 LEU A C 1
ATOM 893 O O . LEU A 1 121 ? 0.709 21.485 19.598 1.00 49.31 121 LEU A O 1
ATOM 897 N N . GLY A 1 122 ? 0.218 22.974 17.999 1.00 46.38 122 GLY A N 1
ATOM 898 C CA . GLY A 1 122 ? 0.321 22.008 16.891 1.00 46.38 122 GLY A CA 1
ATOM 899 C C . GLY A 1 122 ? -0.672 22.152 15.736 1.00 46.38 122 GLY A C 1
ATOM 900 O O . GLY A 1 122 ? -0.442 21.580 14.678 1.00 46.38 122 GLY A O 1
ATOM 901 N N . ALA A 1 123 ? -1.756 22.919 15.887 1.00 52.66 123 ALA A N 1
ATOM 902 C CA . ALA A 1 123 ? -2.778 23.022 14.837 1.00 52.66 123 ALA A CA 1
ATOM 903 C C . ALA A 1 123 ? -2.332 23.849 13.610 1.00 52.66 123 ALA A C 1
ATOM 905 O O . ALA A 1 123 ? -2.795 23.602 12.501 1.00 52.66 123 ALA A O 1
ATOM 906 N N . SER A 1 124 ? -1.403 24.797 13.777 1.00 50.03 124 SER A N 1
ATOM 907 C CA . SER A 1 124 ? -1.019 25.742 12.716 1.00 50.03 124 SER A CA 1
ATOM 908 C C . SER A 1 124 ? -0.125 25.152 11.618 1.00 50.03 124 SER A C 1
ATOM 910 O O . SER A 1 124 ? -0.053 25.714 10.526 1.00 50.03 124 SER A O 1
ATOM 912 N N . SER A 1 125 ? 0.550 24.027 11.868 1.00 52.34 125 SER A N 1
ATOM 913 C CA . SER A 1 125 ? 1.514 23.430 10.932 1.00 52.34 125 SER A CA 1
ATOM 914 C C . SER A 1 125 ? 0.882 22.461 9.926 1.00 52.34 125 SER A C 1
ATOM 916 O O . SER A 1 125 ? 1.384 22.338 8.809 1.00 52.34 125 SER A O 1
ATOM 918 N N . ILE A 1 126 ? -0.237 21.811 10.267 1.00 54.06 126 ILE A N 1
ATOM 919 C CA . ILE A 1 126 ? -0.916 20.862 9.363 1.00 54.06 126 ILE A CA 1
ATOM 920 C C . ILE A 1 126 ? -1.728 21.601 8.289 1.00 54.06 126 ILE A C 1
ATOM 922 O O . ILE A 1 126 ? -1.696 21.227 7.116 1.00 54.06 126 ILE A O 1
ATOM 926 N N . GLU A 1 127 ? -2.384 22.703 8.653 1.00 49.69 127 GLU A N 1
ATOM 927 C CA . GLU A 1 127 ? -3.209 23.492 7.729 1.00 49.69 127 GLU A CA 1
ATOM 928 C C . GLU A 1 127 ? -2.357 24.192 6.648 1.00 49.69 127 GLU A C 1
ATOM 930 O O . GLU A 1 127 ? -2.727 24.249 5.472 1.00 49.69 127 GLU A O 1
ATOM 935 N N . GLN A 1 128 ? -1.146 24.633 7.007 1.00 50.06 128 GLN A N 1
ATOM 936 C CA . GLN A 1 128 ? -0.190 25.222 6.061 1.00 50.06 128 GLN A CA 1
ATOM 937 C C . GLN A 1 128 ? 0.382 24.195 5.072 1.00 50.06 128 GLN A C 1
ATOM 939 O O . GLN A 1 128 ? 0.537 24.516 3.891 1.00 50.06 128 GLN A O 1
ATOM 944 N N . ALA A 1 129 ? 0.644 22.960 5.513 1.00 50.62 129 ALA A N 1
ATOM 945 C CA . ALA A 1 129 ? 1.126 21.887 4.640 1.00 50.62 129 ALA A CA 1
ATOM 946 C C . ALA A 1 129 ? 0.050 21.428 3.636 1.00 50.62 129 ALA A C 1
ATOM 948 O O . ALA A 1 129 ? 0.346 21.258 2.452 1.00 50.62 129 ALA A O 1
ATOM 949 N N . ALA A 1 130 ? -1.208 21.314 4.076 1.00 51.53 130 ALA A N 1
ATOM 950 C CA . ALA A 1 130 ? -2.334 20.980 3.201 1.00 51.53 130 ALA A CA 1
ATOM 951 C C . ALA A 1 130 ? -2.588 22.068 2.139 1.00 51.53 130 ALA A C 1
ATOM 953 O O . ALA A 1 130 ? -2.817 21.765 0.969 1.00 51.53 130 ALA A O 1
ATOM 954 N N . THR A 1 131 ? -2.461 23.345 2.515 1.00 48.34 131 THR A N 1
ATOM 955 C CA . THR A 1 131 ? -2.640 24.476 1.586 1.00 48.34 131 THR A CA 1
ATOM 956 C C . THR A 1 131 ? -1.502 24.582 0.560 1.00 48.34 131 THR A C 1
ATOM 958 O O . THR A 1 131 ? -1.713 25.044 -0.564 1.00 48.34 131 THR A O 1
ATOM 961 N N . ALA A 1 132 ? -0.287 24.149 0.911 1.00 51.91 132 ALA A N 1
ATOM 962 C CA . ALA A 1 132 ? 0.852 24.131 -0.007 1.00 51.91 132 ALA A CA 1
ATOM 963 C C . ALA A 1 132 ? 0.722 23.047 -1.094 1.00 51.91 132 ALA A C 1
ATOM 965 O O . ALA A 1 132 ? 1.131 23.282 -2.229 1.00 51.91 132 ALA A O 1
ATOM 966 N N . ALA A 1 133 ? 0.108 21.902 -0.778 1.00 51.75 133 ALA A N 1
ATOM 967 C CA . ALA A 1 133 ? -0.070 20.786 -1.712 1.00 51.75 133 ALA A CA 1
ATOM 968 C C . ALA A 1 133 ? -1.157 21.018 -2.786 1.00 51.75 133 ALA A C 1
ATOM 970 O O . ALA A 1 133 ? -1.168 20.327 -3.799 1.00 51.75 133 ALA A O 1
ATOM 971 N N . VAL A 1 134 ? -2.060 21.988 -2.586 1.00 51.25 134 VAL A N 1
ATOM 972 C CA . VAL A 1 134 ? -3.207 22.267 -3.481 1.00 51.25 134 VAL A CA 1
ATOM 973 C C . VAL A 1 134 ? -2.915 23.374 -4.508 1.00 51.25 134 VAL A C 1
ATOM 975 O O . VAL A 1 134 ? -3.715 23.602 -5.416 1.00 51.25 134 VAL A O 1
ATOM 978 N N . ARG A 1 135 ? -1.771 24.072 -4.431 1.00 41.75 135 ARG A N 1
ATOM 979 C CA . ARG A 1 135 ? -1.448 25.086 -5.450 1.00 41.75 135 ARG A CA 1
ATOM 980 C C . ARG A 1 135 ? -1.083 24.398 -6.771 1.00 41.75 135 ARG A C 1
ATOM 982 O O . ARG A 1 135 ? -0.159 23.587 -6.769 1.00 41.75 135 ARG A O 1
ATOM 989 N N . PRO A 1 136 ? -1.741 24.730 -7.897 1.00 44.53 136 PRO A N 1
ATOM 990 C CA . PRO A 1 136 ? -1.302 24.241 -9.194 1.00 44.53 136 PRO A CA 1
ATOM 991 C C . PRO A 1 136 ? 0.114 24.763 -9.443 1.00 44.53 136 PRO A C 1
ATOM 993 O O . PRO A 1 136 ? 0.373 25.961 -9.303 1.00 44.53 136 PRO A O 1
ATOM 996 N N . THR A 1 137 ? 1.044 23.867 -9.769 1.00 45.97 137 THR A N 1
ATOM 997 C CA . THR A 1 137 ? 2.358 24.259 -10.278 1.00 45.97 137 THR A CA 1
ATOM 998 C C . THR A 1 137 ? 2.123 25.012 -11.580 1.00 45.97 137 THR A C 1
ATOM 1000 O O . THR A 1 137 ? 1.709 24.410 -12.569 1.00 45.97 137 THR A O 1
ATOM 1003 N N . ALA A 1 138 ? 2.303 26.332 -11.548 1.00 39.59 138 ALA A N 1
ATOM 1004 C CA . ALA A 1 138 ? 2.284 27.155 -12.744 1.00 39.59 138 ALA A CA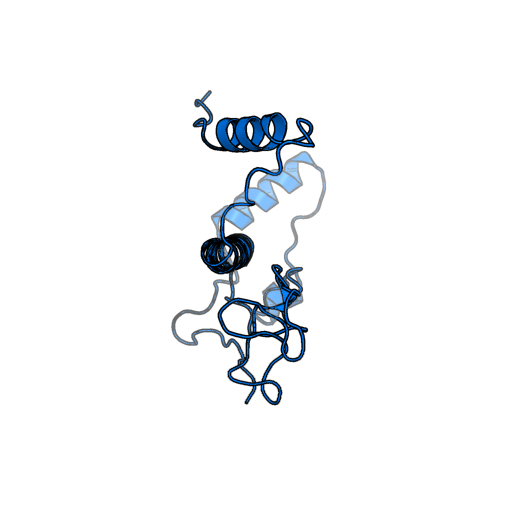 1
ATOM 1005 C C . ALA A 1 138 ? 3.367 26.650 -13.706 1.00 39.59 138 ALA A C 1
ATOM 1007 O O . ALA A 1 138 ? 4.498 26.393 -13.294 1.00 39.59 138 ALA A O 1
ATOM 1008 N N . GLU A 1 139 ? 2.961 26.454 -14.955 1.00 39.09 139 GLU A N 1
ATOM 1009 C CA . GLU A 1 139 ? 3.820 26.154 -16.093 1.00 39.09 139 GLU A CA 1
ATOM 1010 C C . GLU A 1 139 ? 4.866 27.264 -16.276 1.00 39.09 139 GLU A C 1
ATOM 1012 O O . GLU A 1 139 ? 4.488 28.433 -16.313 1.00 39.09 139 GLU A O 1
ATOM 1017 N N . GLU A 1 140 ? 6.139 26.881 -16.427 1.00 35.62 140 GLU A N 1
ATOM 1018 C CA . GLU A 1 140 ? 7.161 27.531 -17.271 1.00 35.62 140 GLU A CA 1
ATOM 1019 C C . GLU A 1 140 ? 8.200 26.489 -17.720 1.00 35.62 140 GLU A C 1
ATOM 1021 O O . GLU A 1 140 ? 8.778 25.793 -16.849 1.00 35.62 140 GLU A O 1
#

Mean predicted aligned error: 11.55 Å

Foldseek 3Di:
DADEDDADPVDADDLDDPVVQVVLVVVCVVPVDDRDDPPCCNPPVDDDDPQDAADQAAAPAVVGGQAHQLQHGPPDDPDGDQARRHHRYDPPDDCPVVSVVSNVSNVVPPDDDDPPVDDPPDPPVVVVVVVVVPDPPDDD

Sequence (140 aa):
MTLETEQDPRRPIPSFIPIANKAARWFEKRTGGIAQSSTMEALFGVPTTAHILGGAVIGRDPEHGVVDANLRAFGYRNLLVCDGSTVPANPGVNPSLTITALAEHAMSAIPPKHADTGDALGASSIEQAATAAVRPTAEE

pLDDT: mean 82.0, std 17.61, range [35.62, 98.19]

Nearest PDB structures (foldseek):
  5zu2-assembly3_C  TM=9.289E-01  e=2.440E-02  Aspergillus oryzae RIB40
  5zu3-assembly2_B  TM=9.273E-01  e=2.815E-02  Aspergillus oryzae RIB40
  8il5-assembly1_B  TM=8.525E-01  e=2.815E-02  Phanerodontia chrysosporium
  8il4-assembly2_B  TM=6.261E-01  e=6.630E-02  Polyporus arcularius HHB13444

Solvent-accessible surface area (backbone atoms only — not comparable to full-atom values): 8972 Å² total; per-residue (Å²): 136,83,66,78,70,77,81,49,90,92,65,60,82,74,76,72,53,72,68,61,52,51,50,39,51,57,48,19,76,75,69,76,56,78,69,77,76,58,68,55,27,70,76,67,69,44,80,86,75,89,79,77,60,30,90,42,19,51,21,96,45,73,92,64,26,42,14,34,94,60,30,36,30,64,99,49,93,88,43,72,58,74,47,46,29,34,41,60,49,67,85,88,60,84,55,65,65,57,34,49,51,52,34,52,56,33,50,71,76,51,75,79,79,73,83,65,97,78,70,99,74,68,73,74,63,58,59,54,54,57,58,61,72,69,57,78,81,76,88,130

Secondary structure (DSSP, 8-state):
--------TTSPPPS--HHHHHHHHHHHHHHT------HHHHHH----------SS-B-SSTTT-SB-TT-BBTT-SS-B--SGGG-SS--SS--HHHHHHHHHHHHHTSPPPP--SS--SSHHHHHHHHHHHTS-----

Radius of gyration: 21.53 Å; Cα contacts (8 Å, |Δi|>4): 129; chains: 1; bounding box: 42×45×54 Å